Protein AF-A0A9E3J6U2-F1 (afdb_monomer_lite)

pLDDT: mean 73.61, std 27.15, range [31.62, 98.75]

Sequence (167 aa):
EPTDGDGKKTPSAKETSGDDGGSKPTSRASASATANSSGGGTSGGDGSSGGSGSGGSGTGEGGTTGDGGAGTPTPACTAIGGGKYNCTLWKTATSYTASGAQAGVLNAGTNYFYCQSNLGRRETSGQWTNVWWAKTDDDSGNTGVYVSDVYVKGGNNDEPVPGLPVC

Structure (mmCIF, N/CA/C/O backbone):
data_AF-A0A9E3J6U2-F1
#
_entry.id   AF-A0A9E3J6U2-F1
#
loop_
_atom_site.group_PDB
_atom_site.id
_atom_site.type_symbol
_atom_site.label_atom_id
_atom_site.label_alt_id
_atom_site.label_comp_id
_atom_site.label_asym_id
_atom_site.label_entity_id
_atom_site.label_seq_id
_atom_site.pdbx_PDB_ins_code
_atom_site.Cartn_x
_atom_site.Cartn_y
_atom_site.Cartn_z
_atom_site.occupancy
_atom_site.B_iso_or_equiv
_atom_site.auth_seq_id
_atom_site.auth_comp_id
_atom_site.auth_asym_id
_atom_site.auth_atom_id
_atom_site.pdbx_PDB_model_num
ATOM 1 N N . GLU A 1 1 ? -55.835 17.401 19.818 1.00 44.84 1 GLU A N 1
ATOM 2 C CA . GLU A 1 1 ? -56.807 17.383 18.710 1.00 44.84 1 GLU A CA 1
ATOM 3 C C . GLU A 1 1 ? -56.059 17.066 17.420 1.00 44.84 1 GLU A C 1
ATOM 5 O O . GLU A 1 1 ? -55.124 17.798 17.116 1.00 44.84 1 GLU A O 1
ATOM 10 N N . PRO A 1 2 ? -56.358 15.960 16.721 1.00 42.19 2 PRO A N 1
ATOM 11 C CA . PRO A 1 2 ? -55.933 15.753 15.343 1.00 42.19 2 PRO A CA 1
ATOM 12 C C . PRO A 1 2 ? -57.067 16.168 14.392 1.00 42.19 2 PRO A C 1
ATOM 14 O O . PRO A 1 2 ? -58.224 15.821 14.616 1.00 42.19 2 PRO A O 1
ATOM 17 N N . THR A 1 3 ? -56.748 16.921 13.343 1.00 50.56 3 THR A N 1
ATOM 18 C CA . THR A 1 3 ? -57.680 17.204 12.244 1.00 50.56 3 THR A CA 1
ATOM 19 C C . THR A 1 3 ? -57.329 16.336 11.045 1.00 50.56 3 THR A C 1
ATOM 21 O O . THR A 1 3 ? -56.304 16.553 10.398 1.00 50.56 3 THR A O 1
ATOM 24 N N . ASP A 1 4 ? -58.201 15.369 10.773 1.00 49.31 4 ASP A N 1
ATOM 25 C CA . ASP A 1 4 ? -58.327 14.653 9.507 1.00 49.31 4 ASP A CA 1
ATOM 26 C C . ASP A 1 4 ? -58.781 15.589 8.372 1.00 49.31 4 ASP A C 1
ATOM 28 O O . ASP A 1 4 ? -59.545 16.533 8.587 1.00 49.31 4 ASP A O 1
ATOM 32 N N . GLY A 1 5 ? -58.346 15.296 7.145 1.00 44.28 5 GLY A N 1
ATOM 33 C CA . GLY A 1 5 ? -58.723 16.030 5.936 1.00 44.28 5 GLY A CA 1
ATOM 34 C C . GLY A 1 5 ? -58.364 15.267 4.662 1.00 44.28 5 GLY A C 1
ATOM 35 O O . GLY A 1 5 ? -57.391 15.589 3.990 1.00 44.28 5 GLY A O 1
ATOM 36 N N . ASP A 1 6 ? -59.157 14.235 4.380 1.00 52.06 6 ASP A N 1
ATOM 37 C CA . ASP A 1 6 ? -59.126 13.326 3.227 1.00 52.06 6 ASP A CA 1
ATOM 38 C C . ASP A 1 6 ? -59.418 14.038 1.884 1.00 52.06 6 ASP A C 1
ATOM 40 O O . ASP A 1 6 ? -60.294 14.901 1.799 1.00 52.06 6 ASP A O 1
ATOM 44 N N . GLY A 1 7 ? -58.722 13.638 0.813 1.00 47.31 7 GLY A N 1
ATOM 45 C CA . GLY A 1 7 ? -58.913 14.155 -0.548 1.00 47.31 7 GLY A CA 1
ATOM 46 C C . GLY A 1 7 ? -58.490 13.158 -1.633 1.00 47.31 7 GLY A C 1
ATOM 47 O O . GLY A 1 7 ? -57.405 13.253 -2.196 1.00 47.31 7 GLY A O 1
ATOM 48 N N . LYS A 1 8 ? -59.369 12.191 -1.925 1.00 49.72 8 LYS A N 1
ATOM 49 C CA . LYS A 1 8 ? -59.277 11.153 -2.976 1.00 49.72 8 LYS A CA 1
ATOM 50 C C . LYS A 1 8 ? -59.033 11.678 -4.409 1.00 49.72 8 LYS A C 1
ATOM 52 O O . LYS A 1 8 ? -59.802 12.518 -4.870 1.00 49.72 8 LYS A O 1
ATOM 57 N N . LYS A 1 9 ? -58.176 10.995 -5.194 1.00 44.12 9 LYS A N 1
ATOM 58 C CA . LYS A 1 9 ? -58.561 10.278 -6.445 1.00 44.12 9 LYS A CA 1
ATOM 59 C C . LYS A 1 9 ? -57.404 9.490 -7.091 1.00 44.12 9 LYS A C 1
ATOM 61 O O . LYS A 1 9 ? -56.260 9.918 -7.114 1.00 44.12 9 LYS A O 1
ATOM 66 N N . THR A 1 10 ? -57.784 8.326 -7.602 1.00 53.38 10 THR A N 1
ATOM 67 C CA . THR A 1 10 ? -57.014 7.168 -8.089 1.00 53.38 10 THR A CA 1
ATOM 68 C C . THR A 1 10 ? -56.678 7.261 -9.607 1.00 53.38 10 THR A C 1
ATOM 70 O O . THR A 1 10 ? -56.877 8.321 -10.194 1.00 53.38 10 THR A O 1
ATOM 73 N N . PRO A 1 11 ? -56.189 6.188 -10.270 1.00 55.59 11 PRO A N 1
ATOM 74 C CA . PRO A 1 11 ? -54.848 6.031 -10.840 1.00 55.59 11 PRO A CA 1
ATOM 75 C C . PRO A 1 11 ? -54.769 6.280 -12.368 1.00 55.59 11 PRO A C 1
ATOM 77 O O . PRO A 1 11 ? -55.777 6.413 -13.058 1.00 55.59 11 PRO A O 1
ATOM 80 N N . SER A 1 12 ? -53.565 6.229 -12.939 1.00 46.38 12 SER A N 1
ATOM 81 C CA . SER A 1 12 ? -53.390 5.849 -14.348 1.00 46.38 12 SER A CA 1
ATOM 82 C C . SER A 1 12 ? -52.167 4.960 -14.515 1.00 46.38 12 SER A C 1
ATOM 84 O O . SER A 1 12 ? -51.082 5.257 -14.024 1.00 46.38 12 SER A O 1
ATOM 86 N N . ALA A 1 13 ? -52.411 3.831 -15.169 1.00 44.69 13 ALA A N 1
ATOM 87 C CA . ALA A 1 13 ? -51.467 2.793 -15.539 1.00 44.69 13 ALA A CA 1
ATOM 88 C C . ALA A 1 13 ? -51.126 2.896 -17.034 1.00 44.69 13 ALA A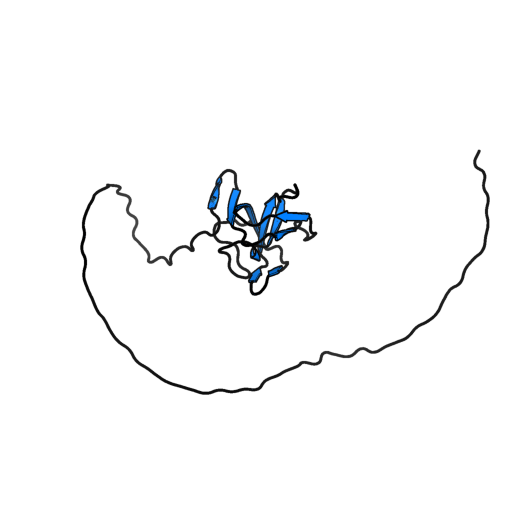 C 1
ATOM 90 O O . ALA A 1 13 ? -51.981 3.371 -17.776 1.00 44.69 13 ALA A O 1
ATOM 91 N N . LYS A 1 14 ? -49.968 2.309 -17.408 1.00 43.28 14 LYS A N 1
ATOM 92 C CA . LYS A 1 14 ? -49.631 1.641 -18.697 1.00 43.28 14 LYS A CA 1
ATOM 93 C C . LYS A 1 14 ? -49.731 2.503 -19.982 1.00 43.28 14 LYS A C 1
ATOM 95 O O . LYS A 1 14 ? -50.625 3.315 -20.115 1.00 43.28 14 LYS A O 1
ATOM 100 N N . GLU A 1 15 ? -48.892 2.450 -21.018 1.00 40.00 15 GLU A N 1
ATOM 101 C CA . GLU A 1 15 ? -47.941 1.510 -21.649 1.00 40.00 15 GLU A CA 1
ATOM 102 C C . GLU A 1 15 ? -46.856 2.371 -22.358 1.00 40.00 15 GLU A C 1
ATOM 104 O O . GLU A 1 15 ? -47.075 3.562 -22.568 1.00 40.00 15 GLU A O 1
ATOM 109 N N . THR A 1 16 ? -45.669 1.906 -22.757 1.00 42.31 16 THR A N 1
ATOM 110 C CA . THR A 1 16 ? -45.332 1.030 -23.912 1.00 42.31 16 THR A CA 1
ATOM 111 C C . THR A 1 16 ? -43.819 0.734 -23.781 1.00 42.31 16 THR A C 1
ATOM 113 O O . THR A 1 16 ? -43.074 1.631 -23.399 1.00 42.31 16 THR A O 1
ATOM 116 N N . SER A 1 17 ? -43.282 -0.492 -23.807 1.00 41.16 17 SER A N 1
ATOM 117 C CA . SER A 1 17 ? -43.290 -1.597 -24.789 1.00 41.16 17 SER A CA 1
ATOM 118 C C . SER A 1 17 ? -42.517 -1.301 -26.082 1.00 41.16 17 SER A C 1
ATOM 120 O O . SER A 1 17 ? -42.892 -0.408 -26.834 1.00 41.16 17 SER A O 1
ATOM 122 N N . GLY A 1 18 ? -41.478 -2.113 -26.324 1.00 38.66 18 GLY A N 1
ATOM 123 C CA . GLY A 1 18 ? -40.637 -2.185 -27.528 1.00 38.66 18 GLY A CA 1
ATOM 124 C C . GLY A 1 18 ? -39.248 -2.757 -27.175 1.00 38.66 18 GLY A C 1
ATOM 125 O O . GLY A 1 18 ? -38.387 -1.970 -26.800 1.00 38.66 18 GLY A O 1
ATOM 126 N N . ASP A 1 19 ? -39.052 -4.074 -26.977 1.00 42.25 19 ASP A N 1
ATOM 127 C CA . ASP A 1 19 ? -38.896 -5.122 -28.029 1.00 42.25 19 ASP A CA 1
ATOM 128 C C . ASP A 1 19 ? -37.552 -4.908 -28.773 1.00 42.25 19 ASP A C 1
ATOM 130 O O . ASP A 1 19 ? -37.260 -3.792 -29.185 1.00 42.25 19 ASP A O 1
ATOM 134 N N . ASP A 1 20 ? -36.621 -5.831 -28.996 1.00 39.47 20 ASP A N 1
ATOM 135 C CA . ASP A 1 20 ? -36.435 -7.262 -28.759 1.00 39.47 20 ASP A CA 1
ATOM 136 C C . ASP A 1 20 ? -34.972 -7.564 -29.167 1.00 39.47 20 ASP A C 1
ATOM 138 O O . ASP A 1 20 ? -34.251 -6.673 -29.626 1.00 39.47 20 ASP A O 1
ATOM 142 N N . GLY A 1 21 ? -34.551 -8.827 -29.110 1.00 38.81 21 GLY A N 1
ATOM 143 C CA . GLY A 1 21 ? -33.449 -9.289 -29.960 1.00 38.81 21 GLY A CA 1
ATOM 144 C C . GLY A 1 21 ? -32.162 -9.665 -29.238 1.00 38.81 21 GLY A C 1
ATOM 145 O O . GLY A 1 21 ? -31.162 -8.948 -29.251 1.00 38.81 21 GLY A O 1
ATOM 146 N N . GLY A 1 22 ? -32.149 -10.878 -28.689 1.00 37.34 22 GLY A N 1
ATOM 147 C CA . GLY A 1 22 ? -30.906 -11.590 -28.422 1.00 37.34 22 GLY A CA 1
ATOM 148 C C . GLY A 1 22 ? -30.173 -11.989 -29.708 1.00 37.34 22 GLY A C 1
ATOM 149 O O . GLY A 1 22 ? -30.797 -12.212 -30.741 1.00 37.34 22 GLY A O 1
ATOM 150 N N . SER A 1 23 ? -28.847 -12.139 -29.620 1.00 42.22 23 SER A N 1
ATOM 151 C CA . SER A 1 23 ? -28.068 -13.256 -30.193 1.00 42.22 23 SER A CA 1
ATOM 152 C C . SER A 1 23 ? -26.558 -13.031 -30.040 1.00 42.22 23 SER A C 1
ATOM 154 O O . SER A 1 23 ? -26.000 -12.126 -30.641 1.00 42.22 23 SER A O 1
ATOM 156 N N . LYS A 1 24 ? -25.936 -13.924 -29.256 1.00 44.12 24 LYS A N 1
ATOM 157 C CA . LYS A 1 24 ? -24.680 -14.675 -29.486 1.00 44.12 24 LYS A CA 1
ATOM 158 C C . LYS A 1 24 ? -23.380 -13.932 -29.911 1.00 44.12 24 LYS A C 1
ATOM 160 O O . LYS A 1 24 ? -23.387 -13.118 -30.825 1.00 44.12 24 LYS A O 1
ATOM 165 N N . PRO A 1 25 ? -22.216 -14.289 -29.317 1.00 49.66 25 PRO A N 1
ATOM 166 C CA . PRO A 1 25 ? -20.963 -13.563 -29.500 1.00 49.66 25 PRO A CA 1
ATOM 167 C C . PRO A 1 25 ? -20.358 -13.781 -30.887 1.00 49.66 25 PRO A C 1
ATOM 169 O O . PRO A 1 25 ? -20.308 -14.904 -31.390 1.00 49.66 25 PRO A O 1
ATOM 172 N N . THR A 1 26 ? -19.810 -12.715 -31.463 1.00 41.94 26 THR A N 1
ATOM 173 C CA . THR A 1 26 ? -18.922 -12.800 -32.621 1.00 41.94 26 THR A CA 1
ATOM 174 C C . THR A 1 26 ? -17.479 -12.710 -32.156 1.00 41.94 26 THR A C 1
ATOM 176 O O . THR A 1 26 ? -16.948 -11.639 -31.863 1.00 41.94 26 THR A O 1
ATOM 179 N N . SER A 1 27 ? -16.849 -13.875 -32.103 1.00 42.41 27 SER A N 1
ATOM 180 C CA . SER A 1 27 ? -15.408 -14.070 -32.120 1.00 42.41 27 SER A CA 1
ATOM 181 C C . SER A 1 27 ? -14.797 -13.241 -33.253 1.00 42.41 27 SER A C 1
ATOM 183 O O . SER A 1 27 ? -15.025 -13.536 -34.425 1.00 42.41 27 SER A O 1
ATOM 185 N N . ARG A 1 28 ? -13.990 -12.227 -32.930 1.00 41.88 28 ARG A N 1
ATOM 186 C CA . ARG A 1 28 ? -13.071 -11.634 -33.907 1.00 41.88 28 ARG A CA 1
ATOM 187 C C . ARG A 1 28 ? -11.708 -12.281 -33.732 1.00 41.88 28 ARG A C 1
ATOM 189 O O . ARG A 1 28 ? -10.831 -11.764 -33.049 1.00 41.88 28 ARG A O 1
ATOM 196 N N . ALA A 1 29 ? -11.558 -13.440 -34.363 1.00 38.34 29 ALA A N 1
ATOM 197 C CA . ALA A 1 29 ? -10.250 -13.906 -34.773 1.00 38.34 29 ALA A CA 1
ATOM 198 C C . ALA A 1 29 ? -9.687 -12.894 -35.781 1.00 38.34 29 ALA A C 1
ATOM 200 O O . ALA A 1 29 ? -10.340 -12.567 -36.770 1.00 38.34 29 ALA A O 1
ATOM 201 N N . SER A 1 30 ? -8.478 -12.406 -35.531 1.00 41.62 30 SER A N 1
ATOM 202 C CA . SER A 1 30 ? -7.623 -11.857 -36.577 1.00 41.62 30 SER A CA 1
ATOM 203 C C . SER A 1 30 ? -6.272 -12.541 -36.441 1.00 41.62 30 SER A C 1
ATOM 205 O O . SER A 1 30 ? -5.355 -12.043 -35.798 1.00 41.62 30 SER A O 1
ATOM 207 N N . ALA A 1 31 ? -6.199 -13.746 -36.998 1.00 39.03 31 ALA A N 1
ATOM 208 C CA . ALA A 1 31 ? -4.943 -14.350 -37.400 1.00 39.03 31 ALA A CA 1
ATOM 209 C C . ALA A 1 31 ? -4.539 -13.740 -38.746 1.00 39.03 31 ALA A C 1
ATOM 211 O O . ALA A 1 31 ? -5.382 -13.665 -39.638 1.00 39.03 31 ALA A O 1
ATOM 212 N N . SER A 1 32 ? -3.281 -13.307 -38.861 1.00 42.19 32 SER A N 1
ATOM 213 C CA . SER A 1 32 ? -2.416 -13.260 -40.062 1.00 42.19 32 SER A CA 1
ATOM 214 C C . SER A 1 32 ? -1.194 -12.408 -39.683 1.00 42.19 32 SER A C 1
ATOM 216 O O . SER A 1 32 ? -1.327 -11.208 -39.483 1.00 42.19 32 SER A O 1
ATOM 218 N N . ALA A 1 33 ? -0.081 -13.006 -39.258 1.00 40.88 33 ALA A N 1
ATOM 219 C CA . ALA A 1 33 ? 0.947 -13.668 -40.071 1.00 40.88 33 ALA A CA 1
ATOM 220 C C . ALA A 1 33 ? 1.964 -12.674 -40.651 1.00 40.88 33 ALA A C 1
ATOM 222 O O . ALA A 1 33 ? 1.632 -11.921 -41.552 1.00 40.88 33 ALA A O 1
ATOM 223 N N . THR A 1 34 ? 3.212 -12.770 -40.181 1.00 41.75 34 THR A N 1
ATOM 224 C CA . THR A 1 34 ? 4.380 -13.003 -41.047 1.00 41.75 34 THR A CA 1
ATOM 225 C C . THR A 1 34 ? 5.552 -13.485 -40.200 1.00 41.75 34 THR A C 1
ATOM 227 O O . THR A 1 34 ? 5.973 -12.832 -39.250 1.00 41.75 34 THR A O 1
ATOM 230 N N . ALA A 1 35 ? 6.026 -14.673 -40.559 1.00 39.47 35 ALA A N 1
ATOM 231 C CA . ALA A 1 35 ? 7.282 -15.267 -40.145 1.00 39.47 35 ALA A CA 1
ATOM 232 C C . ALA A 1 35 ? 8.472 -14.624 -40.886 1.00 39.47 35 ALA A C 1
ATOM 234 O O . ALA A 1 35 ? 8.262 -13.861 -41.831 1.00 39.47 35 ALA A O 1
ATOM 235 N N . ASN A 1 36 ? 9.677 -15.088 -40.513 1.00 37.38 36 ASN A N 1
ATOM 236 C CA . ASN A 1 36 ? 10.992 -14.974 -41.176 1.00 37.38 36 ASN A CA 1
ATOM 237 C C . ASN A 1 36 ? 11.921 -13.926 -40.519 1.00 37.38 36 ASN A C 1
ATOM 239 O O . ASN A 1 36 ? 11.500 -12.802 -40.298 1.00 37.38 36 ASN A O 1
ATOM 243 N N . SER A 1 37 ? 13.192 -14.170 -40.179 1.00 40.16 37 SER A N 1
ATOM 244 C CA . SER A 1 37 ? 14.156 -15.263 -40.413 1.00 40.16 37 SER A CA 1
ATOM 245 C C . SER A 1 37 ? 15.269 -15.132 -39.337 1.00 40.16 37 SER A C 1
ATOM 247 O O . SER A 1 37 ? 15.522 -14.025 -38.879 1.00 40.16 37 SER A O 1
ATOM 249 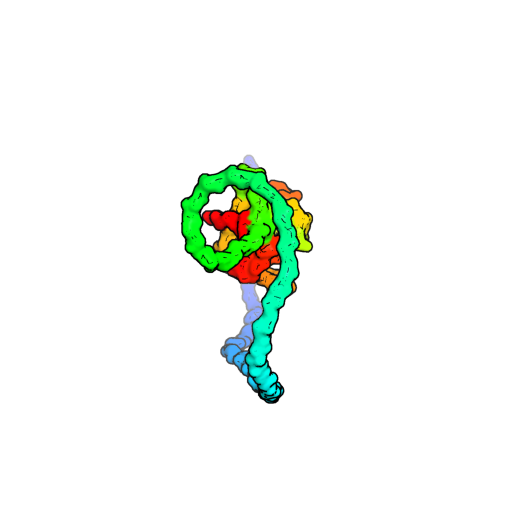N N . SER A 1 38 ? 15.788 -16.211 -38.741 1.00 39.84 38 SER A N 1
ATOM 250 C CA . SER A 1 38 ? 17.006 -16.969 -39.125 1.00 39.84 38 SER A CA 1
ATOM 251 C C . SER A 1 38 ? 18.361 -16.265 -38.905 1.00 39.84 38 SER A C 1
ATOM 253 O O . SER A 1 38 ? 18.597 -15.186 -39.434 1.00 39.84 38 SER A O 1
ATOM 255 N N . GLY A 1 39 ? 19.279 -16.976 -38.227 1.00 37.06 39 GLY A N 1
ATOM 256 C CA . GLY A 1 39 ? 20.729 -16.708 -38.102 1.00 37.06 39 GLY A CA 1
ATOM 257 C C . GLY A 1 39 ? 21.146 -16.605 -36.628 1.00 37.06 39 GLY A C 1
ATOM 258 O O . GLY A 1 39 ? 20.775 -15.645 -35.974 1.00 37.06 39 GLY A O 1
ATOM 259 N N . GLY A 1 40 ? 21.737 -17.624 -35.986 1.00 31.62 40 GLY A N 1
ATOM 260 C CA . GLY A 1 40 ? 23.116 -18.118 -36.186 1.00 31.62 40 GLY A CA 1
ATOM 261 C C . GLY A 1 40 ? 24.075 -17.262 -35.332 1.00 31.62 40 GLY A C 1
ATOM 262 O O . GLY A 1 40 ? 23.998 -16.050 -35.420 1.00 31.62 40 GLY A O 1
ATOM 263 N N . GLY A 1 41 ? 24.969 -17.725 -34.459 1.00 32.50 41 GLY A N 1
ATOM 264 C CA . GLY A 1 41 ? 25.502 -19.030 -34.083 1.00 32.50 41 GLY A CA 1
ATOM 265 C C . GLY A 1 41 ? 26.606 -18.826 -33.014 1.00 32.50 41 GLY A C 1
ATOM 266 O O . GLY A 1 41 ? 27.078 -17.712 -32.824 1.00 32.50 41 GLY A O 1
ATOM 267 N N . THR A 1 42 ? 26.992 -19.927 -32.359 1.00 38.41 42 THR A N 1
ATOM 268 C CA . THR A 1 42 ? 28.306 -20.249 -31.740 1.00 38.41 42 THR A CA 1
ATOM 269 C C . THR A 1 42 ? 28.909 -19.410 -30.594 1.00 38.41 42 THR A C 1
ATOM 271 O O . THR A 1 42 ? 29.365 -18.291 -30.779 1.00 38.41 42 THR A O 1
ATOM 274 N N . SER A 1 43 ? 29.022 -20.082 -29.441 1.00 41.62 43 SER A N 1
ATOM 275 C CA . SER A 1 43 ? 30.251 -20.457 -28.706 1.00 41.62 43 SER A CA 1
ATOM 276 C C . SER A 1 43 ? 31.428 -19.482 -28.520 1.00 41.62 43 SER A C 1
ATOM 278 O O . SER A 1 43 ? 32.082 -19.099 -29.483 1.00 41.62 43 SER A O 1
ATOM 280 N N . GLY A 1 44 ? 31.857 -19.373 -27.254 1.00 31.86 44 GLY A N 1
ATOM 281 C CA . GLY A 1 44 ? 33.272 -19.446 -26.857 1.00 31.86 44 GLY A CA 1
ATOM 282 C C . GLY A 1 44 ? 33.893 -18.162 -26.300 1.00 31.86 44 GLY A C 1
ATOM 283 O O . GLY A 1 44 ? 33.791 -17.109 -26.918 1.00 31.86 44 GLY A O 1
ATOM 284 N N . GLY A 1 45 ? 34.607 -18.279 -25.172 1.00 37.16 45 GLY A N 1
ATOM 285 C CA . GLY A 1 45 ? 35.627 -17.298 -24.791 1.00 37.16 45 GLY A CA 1
ATOM 286 C C . GLY A 1 45 ? 35.844 -17.090 -23.295 1.00 37.16 45 GLY A C 1
ATOM 287 O O . GLY A 1 45 ? 35.418 -16.076 -22.754 1.00 37.16 45 GLY A O 1
ATOM 288 N N . ASP A 1 46 ? 36.561 -18.015 -22.658 1.00 39.69 46 ASP A N 1
ATOM 289 C CA . ASP A 1 46 ? 37.320 -17.808 -21.422 1.00 39.69 46 ASP A CA 1
ATOM 290 C C . ASP A 1 46 ? 38.257 -16.584 -21.500 1.00 39.69 46 ASP A C 1
ATOM 292 O O . ASP A 1 46 ? 38.862 -16.312 -22.539 1.00 39.69 46 ASP A O 1
ATOM 296 N N . GLY A 1 47 ? 38.453 -15.888 -20.376 1.00 38.03 47 GLY A N 1
ATOM 297 C CA . GLY A 1 47 ? 39.409 -14.781 -20.277 1.00 38.03 47 GLY A CA 1
ATOM 298 C C . GLY A 1 47 ? 39.587 -14.264 -18.852 1.00 38.03 47 GLY A C 1
ATOM 299 O O . GLY A 1 47 ? 38.807 -13.454 -18.369 1.00 38.03 47 GLY A O 1
ATOM 300 N N . SER A 1 48 ? 40.621 -14.772 -18.188 1.00 40.53 48 SER A N 1
ATOM 301 C CA . SER A 1 48 ? 40.984 -14.587 -16.780 1.00 40.53 48 SER A CA 1
ATOM 302 C C . SER A 1 48 ? 41.688 -13.252 -16.454 1.00 40.53 48 SER A C 1
ATOM 304 O O . SER A 1 48 ? 42.362 -12.673 -17.301 1.00 40.53 48 SER A O 1
ATOM 306 N N . SER A 1 49 ? 41.655 -12.918 -15.153 1.00 44.72 49 SER A N 1
ATOM 307 C CA . SER A 1 49 ? 42.703 -12.263 -14.343 1.00 44.72 49 SER A CA 1
ATOM 308 C C . SER A 1 49 ? 42.778 -10.730 -14.233 1.00 44.72 49 SER A C 1
ATOM 310 O O . SER A 1 49 ? 43.180 -10.035 -15.160 1.00 44.72 49 SER A O 1
ATOM 312 N N . GLY A 1 50 ? 42.674 -10.262 -12.977 1.00 32.91 50 GLY A N 1
ATOM 313 C CA . GLY A 1 50 ? 43.773 -9.506 -12.357 1.00 32.91 50 GLY A CA 1
ATOM 314 C C . GLY A 1 50 ? 43.377 -8.268 -11.548 1.00 32.91 50 GLY A C 1
ATOM 315 O O . GLY A 1 50 ? 42.952 -7.274 -12.123 1.00 32.91 50 GLY A O 1
ATOM 316 N N . GLY A 1 51 ? 43.623 -8.282 -10.229 1.00 40.47 51 GLY A N 1
ATOM 317 C CA . GLY A 1 51 ? 43.677 -7.051 -9.426 1.00 40.47 51 GLY A CA 1
ATOM 318 C C . GLY A 1 51 ? 43.481 -7.219 -7.917 1.00 40.47 51 GLY A C 1
ATOM 319 O O . GLY A 1 51 ? 42.418 -6.901 -7.400 1.00 40.47 51 GLY A O 1
ATOM 320 N N . SER A 1 52 ? 44.514 -7.692 -7.213 1.00 43.62 52 SER A N 1
ATOM 321 C CA . SER A 1 52 ? 44.597 -7.751 -5.744 1.00 43.62 52 SER A CA 1
ATOM 322 C C . SER A 1 52 ? 44.672 -6.368 -5.081 1.00 43.62 52 SER A C 1
ATOM 324 O O . SER A 1 52 ? 45.391 -5.491 -5.554 1.00 43.62 52 SER A O 1
ATOM 326 N N . GLY A 1 53 ? 44.054 -6.231 -3.904 1.00 40.62 53 GLY A N 1
ATOM 327 C CA . GLY A 1 53 ? 44.289 -5.143 -2.948 1.00 40.62 53 GLY A CA 1
ATOM 328 C C . GLY A 1 53 ? 43.746 -5.515 -1.565 1.00 40.62 53 GLY A C 1
ATOM 329 O O . GLY A 1 53 ? 42.549 -5.711 -1.408 1.00 40.62 53 GLY A O 1
ATOM 330 N N . SER A 1 54 ? 44.648 -5.683 -0.598 1.00 45.94 54 SER A N 1
ATOM 331 C CA . SER A 1 54 ? 44.441 -6.286 0.728 1.00 45.94 54 SER A CA 1
ATOM 332 C C . SER A 1 54 ? 44.249 -5.242 1.841 1.00 45.94 54 SER A C 1
ATOM 334 O O . SER A 1 54 ? 44.817 -4.154 1.757 1.00 45.94 54 SER A O 1
ATOM 336 N N . GLY A 1 55 ? 43.543 -5.624 2.916 1.00 36.19 55 GLY A N 1
ATOM 337 C CA . GLY A 1 55 ? 43.507 -4.954 4.231 1.00 36.19 55 GLY A CA 1
ATOM 338 C C . GLY A 1 55 ? 42.073 -4.694 4.721 1.00 36.19 55 GLY A C 1
ATOM 339 O O . GLY A 1 55 ? 41.303 -4.061 4.019 1.00 36.19 55 GLY A O 1
ATOM 340 N N . GLY A 1 56 ? 41.606 -5.131 5.890 1.00 39.62 56 GLY A N 1
ATOM 341 C CA . GLY A 1 56 ? 42.236 -5.804 7.018 1.00 39.62 56 GLY A CA 1
ATOM 342 C C . GLY A 1 56 ? 41.170 -6.287 8.020 1.00 39.62 56 GLY A C 1
ATOM 343 O O . GLY A 1 56 ? 39.987 -5.982 7.896 1.00 39.62 56 GLY A O 1
ATOM 344 N N . SER A 1 57 ? 41.642 -7.084 8.975 1.00 42.00 57 SER A N 1
ATOM 345 C CA . SER A 1 57 ? 40.947 -7.933 9.945 1.00 42.00 57 SER A CA 1
ATOM 346 C C . SER A 1 57 ? 39.779 -7.343 10.746 1.00 42.00 57 SER A C 1
ATOM 348 O O . SER A 1 57 ? 39.870 -6.257 11.309 1.00 42.00 57 SER A O 1
ATOM 350 N N . GLY A 1 58 ? 38.768 -8.191 10.959 1.00 42.28 58 GLY A N 1
ATOM 351 C CA . GLY A 1 58 ? 37.808 -8.122 12.061 1.00 42.28 58 GLY A CA 1
ATOM 352 C C . GLY A 1 58 ? 37.227 -9.514 12.319 1.00 42.28 58 GLY A C 1
ATOM 353 O O . GLY A 1 58 ? 36.406 -10.000 11.553 1.00 42.28 58 GLY A O 1
ATOM 354 N N . THR A 1 59 ? 37.730 -10.177 13.355 1.00 44.00 59 THR A N 1
ATOM 355 C CA . THR A 1 59 ? 37.396 -11.534 13.812 1.00 44.00 59 THR A CA 1
ATOM 356 C C . THR A 1 59 ? 35.931 -11.692 14.221 1.00 44.00 59 THR A C 1
ATOM 358 O O . THR A 1 59 ? 35.425 -10.906 15.019 1.00 44.00 59 THR A O 1
ATOM 361 N N . GLY A 1 60 ? 35.299 -12.766 13.747 1.00 41.31 60 GLY A N 1
ATOM 362 C CA . GLY A 1 60 ? 34.001 -13.258 14.204 1.00 41.31 60 GLY A CA 1
ATOM 363 C C . GLY A 1 60 ? 33.753 -14.654 13.640 1.00 41.31 60 GLY A C 1
ATOM 364 O O . GLY A 1 60 ? 33.193 -14.801 12.560 1.00 41.31 60 GLY A O 1
ATOM 365 N N . GLU A 1 61 ? 34.247 -15.675 14.339 1.00 43.78 61 GLU A N 1
ATOM 366 C CA . GLU A 1 61 ? 33.984 -17.084 14.043 1.00 43.78 61 GLU A CA 1
ATOM 367 C C . GLU A 1 61 ? 32.506 -17.423 14.279 1.00 43.78 61 GLU A C 1
ATOM 369 O O . GLU A 1 61 ? 31.941 -17.138 15.333 1.00 43.78 61 GLU A O 1
ATOM 374 N N . GLY A 1 62 ? 31.894 -18.062 13.285 1.00 40.72 62 GLY A N 1
ATOM 375 C CA . GLY A 1 62 ? 30.521 -18.554 13.324 1.00 40.72 62 GLY A CA 1
ATOM 376 C C . GLY A 1 62 ? 30.170 -19.225 12.002 1.00 40.72 62 GLY A C 1
ATOM 377 O O . GLY A 1 62 ? 29.352 -18.722 11.241 1.00 40.72 62 GLY A O 1
ATOM 378 N N . GLY A 1 63 ? 30.869 -20.315 11.679 1.00 41.75 63 GLY A N 1
ATOM 379 C CA . GLY A 1 63 ? 30.678 -21.045 10.431 1.00 41.75 63 GLY A CA 1
ATOM 380 C C . GLY A 1 63 ? 29.347 -21.794 10.377 1.00 41.75 63 GLY A C 1
ATOM 381 O O . GLY A 1 63 ? 29.019 -22.543 11.291 1.00 41.75 63 GLY A O 1
ATOM 382 N N . THR A 1 64 ? 28.643 -21.664 9.253 1.00 43.31 64 THR A N 1
ATOM 383 C CA . THR A 1 64 ? 27.907 -22.774 8.637 1.00 43.31 64 THR A CA 1
ATOM 384 C C . THR A 1 64 ? 28.103 -22.725 7.124 1.00 43.31 64 THR A C 1
ATOM 386 O O . THR A 1 64 ? 28.136 -21.665 6.503 1.00 43.31 64 THR A O 1
ATOM 389 N N . THR A 1 65 ? 28.345 -23.912 6.584 1.00 44.47 65 THR A N 1
ATOM 390 C CA . THR A 1 65 ? 28.616 -24.273 5.194 1.00 44.47 65 THR A CA 1
ATOM 391 C C . THR A 1 65 ? 27.566 -23.731 4.224 1.00 44.47 65 THR A C 1
ATOM 393 O O . THR A 1 65 ? 26.379 -23.714 4.535 1.00 44.47 65 THR A O 1
ATOM 396 N N . GLY A 1 66 ? 28.038 -23.277 3.062 1.00 47.38 66 GLY A N 1
ATOM 397 C CA . GLY A 1 66 ? 27.252 -22.528 2.092 1.00 47.38 66 GLY A CA 1
ATOM 398 C C . GLY A 1 66 ? 26.237 -23.322 1.283 1.00 47.38 66 GLY A C 1
ATOM 399 O O . GLY A 1 66 ? 26.233 -24.546 1.262 1.00 47.38 66 GLY A O 1
ATOM 400 N N . ASP A 1 67 ? 25.439 -22.555 0.551 1.00 45.50 67 ASP A N 1
ATOM 401 C CA . ASP A 1 67 ? 24.720 -22.989 -0.634 1.00 45.50 67 ASP A CA 1
ATOM 402 C C . ASP A 1 67 ? 24.575 -21.767 -1.553 1.00 45.50 67 ASP A C 1
ATOM 404 O O . ASP A 1 67 ? 24.401 -20.638 -1.082 1.00 45.50 67 ASP A O 1
ATOM 408 N N . GLY A 1 68 ? 24.736 -21.970 -2.859 1.00 50.97 68 GLY A N 1
ATOM 409 C CA . GLY A 1 68 ? 24.634 -20.922 -3.871 1.00 50.97 68 GLY A CA 1
ATOM 410 C C . GLY A 1 68 ? 23.206 -20.391 -3.934 1.00 50.97 68 GLY A C 1
ATOM 411 O O . GLY A 1 68 ? 22.373 -20.917 -4.662 1.00 50.97 68 GLY A O 1
ATOM 412 N N . GLY A 1 69 ? 22.905 -19.362 -3.148 1.00 44.59 69 GLY A N 1
ATOM 413 C CA . GLY A 1 69 ? 21.564 -18.805 -3.047 1.00 44.59 69 GLY A CA 1
ATOM 414 C C . GLY A 1 69 ? 21.356 -17.686 -4.053 1.00 44.59 69 GLY A C 1
ATOM 415 O O . GLY A 1 69 ? 22.039 -16.664 -3.987 1.00 44.59 69 GLY A O 1
ATOM 416 N N . ALA A 1 70 ? 20.396 -17.858 -4.963 1.00 57.03 70 ALA A N 1
ATOM 417 C CA . ALA A 1 70 ? 19.817 -16.758 -5.723 1.00 57.03 70 ALA A CA 1
ATOM 418 C C . ALA A 1 70 ? 19.581 -15.562 -4.785 1.00 57.03 70 ALA A C 1
ATOM 420 O O . ALA A 1 70 ? 18.954 -15.718 -3.735 1.00 57.03 70 ALA A O 1
ATOM 421 N N . GLY A 1 71 ? 20.151 -14.403 -5.130 1.00 52.19 71 GLY A N 1
ATOM 422 C CA . GLY A 1 71 ? 20.093 -13.214 -4.284 1.00 52.19 71 GLY A CA 1
ATOM 423 C C . GLY A 1 71 ? 18.655 -12.928 -3.861 1.00 52.19 71 GLY A C 1
ATOM 424 O O . GLY A 1 71 ? 17.746 -12.944 -4.692 1.00 52.19 71 GLY A O 1
ATOM 425 N N . THR A 1 72 ? 18.439 -12.701 -2.566 1.00 62.16 72 THR A N 1
ATOM 426 C CA . THR A 1 72 ? 17.137 -12.259 -2.074 1.00 62.16 72 THR A CA 1
ATOM 427 C C . THR A 1 72 ? 16.754 -10.967 -2.799 1.00 62.16 72 THR A C 1
ATOM 429 O O . THR A 1 72 ? 17.605 -10.083 -2.960 1.00 62.16 72 THR A O 1
ATOM 432 N N . PRO A 1 73 ? 15.504 -10.840 -3.283 1.00 71.06 73 PRO A N 1
ATOM 433 C CA . PRO A 1 73 ? 15.082 -9.631 -3.971 1.00 71.06 73 PRO A CA 1
ATOM 434 C C . PRO A 1 73 ? 15.276 -8.435 -3.040 1.00 71.06 73 PRO A C 1
ATOM 436 O O . PRO A 1 73 ? 14.970 -8.508 -1.846 1.00 71.06 73 PRO A O 1
ATOM 439 N N . THR A 1 74 ? 15.811 -7.339 -3.579 1.00 79.81 74 THR A N 1
ATOM 440 C CA . THR A 1 74 ? 15.976 -6.104 -2.812 1.00 79.81 74 THR A CA 1
ATOM 441 C C . THR A 1 74 ? 14.609 -5.670 -2.274 1.00 79.81 74 THR A C 1
ATOM 443 O O . THR A 1 74 ? 13.668 -5.554 -3.062 1.00 79.81 74 THR A O 1
ATOM 446 N N . PRO A 1 75 ? 14.466 -5.454 -0.954 1.00 87.88 75 PRO A N 1
ATOM 447 C CA . PRO A 1 75 ? 13.184 -5.079 -0.379 1.00 87.88 75 PRO A CA 1
ATOM 448 C C . PRO A 1 75 ? 12.753 -3.708 -0.907 1.00 87.88 75 PRO A C 1
ATOM 450 O O . PRO A 1 75 ? 13.532 -2.755 -0.917 1.00 87.88 75 PRO A O 1
ATOM 453 N N . ALA A 1 76 ? 11.499 -3.619 -1.339 1.00 93.81 76 ALA A N 1
ATOM 454 C CA . ALA A 1 76 ? 10.871 -2.390 -1.807 1.00 93.81 76 ALA A CA 1
ATOM 455 C C . ALA A 1 76 ? 10.344 -1.532 -0.644 1.00 93.81 76 ALA A C 1
ATOM 457 O O . ALA A 1 76 ? 10.287 -0.304 -0.742 1.00 93.81 76 ALA A O 1
ATOM 458 N N . CYS A 1 77 ? 9.992 -2.186 0.463 1.00 97.19 77 CYS A N 1
ATOM 459 C CA . CYS A 1 77 ? 9.576 -1.554 1.706 1.00 97.19 77 CYS A CA 1
ATOM 460 C C . CYS A 1 77 ? 10.528 -1.899 2.854 1.00 97.19 77 CYS A C 1
ATOM 462 O O . CYS A 1 77 ? 11.029 -3.021 2.947 1.00 97.19 77 CYS A O 1
ATOM 464 N N . THR A 1 78 ? 10.722 -0.952 3.771 1.00 97.50 78 THR A N 1
ATOM 465 C CA . THR A 1 78 ? 11.646 -1.095 4.907 1.00 97.50 78 THR A CA 1
ATOM 466 C C . THR A 1 78 ? 10.898 -0.976 6.226 1.00 97.50 78 THR A C 1
ATOM 468 O O . THR A 1 78 ? 10.167 -0.010 6.438 1.00 97.50 78 THR A O 1
ATOM 471 N N . ALA A 1 79 ? 11.100 -1.927 7.140 1.00 97.38 79 ALA A N 1
ATOM 472 C CA . ALA A 1 79 ? 10.511 -1.877 8.476 1.00 97.38 79 ALA A CA 1
ATOM 473 C C . ALA A 1 79 ? 10.997 -0.646 9.262 1.00 97.38 79 ALA A C 1
ATOM 475 O O . ALA A 1 79 ? 12.190 -0.348 9.283 1.00 97.38 79 ALA A O 1
ATOM 476 N N . ILE A 1 80 ? 10.077 0.035 9.950 1.00 97.75 80 ILE A N 1
ATOM 477 C CA . ILE A 1 80 ? 10.368 1.204 10.805 1.00 97.75 80 ILE A CA 1
ATOM 478 C C . ILE A 1 80 ? 9.997 0.983 12.280 1.00 97.75 80 ILE A C 1
ATOM 480 O O . ILE A 1 80 ? 10.064 1.906 13.088 1.00 97.75 80 ILE A O 1
ATOM 484 N N . GLY A 1 81 ? 9.620 -0.246 12.640 1.00 96.44 81 GLY A N 1
ATOM 485 C CA . GLY A 1 81 ? 9.155 -0.605 13.981 1.00 96.44 81 GLY A CA 1
ATOM 486 C C . GLY A 1 81 ? 7.646 -0.420 14.164 1.00 96.44 81 GLY A C 1
ATOM 487 O O . GLY A 1 81 ? 6.955 0.146 13.320 1.00 96.44 81 GLY A O 1
ATOM 488 N N . GLY A 1 82 ? 7.106 -0.971 15.256 1.00 96.12 82 GLY A N 1
ATOM 489 C CA . GLY A 1 82 ? 5.675 -0.867 15.579 1.00 96.12 82 GLY A CA 1
ATOM 490 C C . GLY A 1 82 ? 4.734 -1.523 14.558 1.00 96.12 82 GLY A C 1
ATOM 491 O O . GLY A 1 82 ? 3.591 -1.096 14.435 1.00 96.12 82 GLY A O 1
ATOM 492 N N . GLY A 1 83 ? 5.218 -2.514 13.798 1.00 97.25 83 GLY A N 1
ATOM 493 C CA . GLY A 1 83 ? 4.449 -3.164 12.729 1.00 97.25 83 GLY A CA 1
ATOM 494 C C . GLY A 1 83 ? 4.242 -2.292 11.487 1.00 97.25 83 GLY A C 1
ATOM 495 O O . GLY A 1 83 ? 3.321 -2.551 10.720 1.00 97.25 83 GLY A O 1
ATOM 496 N N . LYS A 1 84 ? 5.060 -1.247 11.306 1.00 98.44 84 LYS A N 1
ATOM 497 C CA . LYS A 1 84 ? 4.994 -0.333 10.1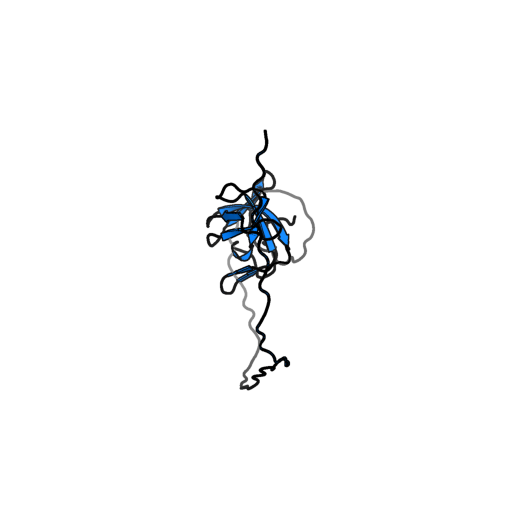63 1.00 98.44 84 LYS A CA 1
ATOM 498 C C . LYS A 1 84 ? 6.197 -0.500 9.236 1.00 98.44 84 LYS A C 1
ATOM 500 O O . LYS A 1 84 ? 7.313 -0.783 9.682 1.00 98.44 84 LYS A O 1
ATOM 505 N N . TYR A 1 85 ? 5.961 -0.254 7.954 1.00 98.62 85 TYR A N 1
ATOM 506 C CA . TYR A 1 85 ? 6.921 -0.389 6.864 1.00 98.62 85 TYR A CA 1
ATOM 507 C C . TYR A 1 85 ? 6.834 0.834 5.956 1.00 98.62 85 TYR A C 1
ATOM 509 O O . TYR A 1 85 ? 5.759 1.151 5.459 1.00 98.62 85 TYR A O 1
ATOM 517 N N . ASN A 1 86 ? 7.948 1.526 5.733 1.00 98.25 86 ASN A N 1
ATOM 518 C CA . ASN A 1 86 ? 8.011 2.630 4.783 1.00 98.25 86 ASN A CA 1
ATOM 519 C C . ASN A 1 86 ? 8.146 2.088 3.360 1.00 98.25 86 ASN A C 1
ATOM 521 O O . ASN A 1 86 ? 9.119 1.401 3.051 1.00 98.25 86 ASN A O 1
ATOM 525 N N . CYS A 1 87 ? 7.203 2.456 2.499 1.00 98.31 87 CYS A N 1
ATOM 526 C CA . CYS A 1 87 ? 7.210 2.175 1.069 1.00 98.31 87 CYS A CA 1
ATOM 527 C C . CYS A 1 87 ? 7.130 3.496 0.292 1.00 98.31 87 CYS A C 1
ATOM 529 O O . CYS A 1 87 ? 6.553 4.473 0.768 1.00 98.31 87 CYS A O 1
ATOM 531 N N . THR A 1 88 ? 7.679 3.541 -0.924 1.00 98.31 88 THR A N 1
ATOM 532 C CA . THR A 1 88 ? 7.583 4.741 -1.774 1.00 98.31 88 THR A CA 1
ATOM 533 C C . THR A 1 88 ? 6.465 4.595 -2.796 1.00 98.31 88 THR A C 1
ATOM 535 O O . THR A 1 88 ? 6.516 3.702 -3.637 1.00 98.31 88 THR A O 1
ATOM 538 N N . LEU A 1 89 ? 5.509 5.519 -2.792 1.00 98.25 89 LEU A N 1
ATOM 539 C CA . LEU A 1 89 ? 4.502 5.653 -3.836 1.00 98.25 89 LEU A CA 1
ATOM 540 C C . LEU A 1 89 ? 5.050 6.483 -4.992 1.00 98.25 89 LEU A C 1
ATOM 542 O O . LEU A 1 89 ? 5.592 7.573 -4.785 1.00 98.25 89 LEU A O 1
ATOM 546 N N . TRP A 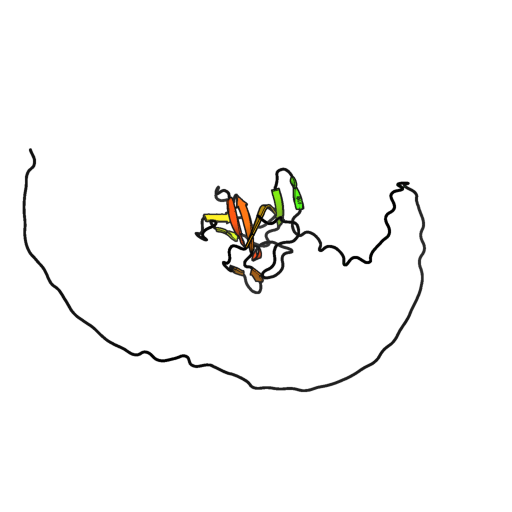1 90 ? 4.899 5.994 -6.224 1.00 97.06 90 TRP A N 1
ATOM 547 C CA . TRP A 1 90 ? 5.339 6.737 -7.411 1.00 97.06 90 TRP A CA 1
ATOM 548 C C . TRP A 1 90 ? 4.336 7.797 -7.876 1.00 97.06 90 TRP A C 1
ATOM 550 O O . TRP A 1 90 ? 4.729 8.712 -8.598 1.00 97.06 90 TRP A O 1
ATOM 560 N N . LYS A 1 91 ? 3.076 7.710 -7.440 1.00 97.12 91 LYS A N 1
ATOM 561 C CA . LYS A 1 91 ? 2.068 8.764 -7.594 1.00 97.12 91 LYS A CA 1
ATOM 562 C C . LYS A 1 91 ? 1.066 8.740 -6.444 1.00 97.12 91 LYS A C 1
ATOM 564 O O . LYS A 1 91 ? 0.964 7.747 -5.730 1.00 97.12 91 LYS A O 1
ATOM 569 N N . THR A 1 92 ? 0.299 9.818 -6.325 1.00 98.19 92 THR A N 1
ATOM 570 C CA . THR A 1 92 ? -0.859 9.896 -5.435 1.00 98.19 92 THR A CA 1
ATOM 571 C C . THR A 1 92 ? -1.892 8.842 -5.828 1.00 98.19 92 THR A C 1
ATOM 573 O O . THR A 1 92 ? -2.155 8.637 -7.018 1.00 98.19 92 THR A O 1
ATOM 576 N N . ALA A 1 93 ? -2.470 8.184 -4.830 1.00 98.12 93 ALA A N 1
ATOM 577 C CA . ALA A 1 93 ? -3.371 7.059 -5.006 1.00 98.12 93 ALA A CA 1
ATOM 578 C C . ALA A 1 93 ? -4.667 7.241 -4.215 1.00 98.12 93 ALA A C 1
ATOM 580 O O . ALA A 1 93 ? -4.666 7.751 -3.097 1.00 98.12 93 ALA A O 1
ATOM 581 N N . THR A 1 94 ? -5.774 6.776 -4.786 1.00 98.56 94 THR A N 1
ATOM 582 C CA . THR A 1 94 ? -7.040 6.642 -4.062 1.00 98.56 94 THR A CA 1
ATOM 583 C C . THR A 1 94 ? -6.931 5.494 -3.062 1.00 98.56 94 THR A C 1
ATOM 585 O O . THR A 1 94 ? -6.459 4.407 -3.407 1.00 98.56 94 THR A O 1
ATOM 588 N N . SER A 1 95 ? -7.375 5.730 -1.830 1.00 98.50 95 SER A N 1
ATOM 589 C CA . SER A 1 95 ? -7.509 4.703 -0.802 1.00 98.50 95 SER A CA 1
ATOM 590 C C . SER A 1 95 ? -8.919 4.109 -0.826 1.00 98.50 95 SER A C 1
ATOM 592 O O . SER A 1 95 ? -9.901 4.759 -1.197 1.00 98.50 95 SER A O 1
ATOM 594 N N . TYR A 1 96 ? -9.024 2.851 -0.418 1.00 98.62 96 TYR A N 1
ATOM 595 C CA . TYR A 1 96 ? -10.264 2.092 -0.427 1.00 98.62 96 TYR A CA 1
ATOM 596 C C . TYR A 1 96 ? -10.453 1.356 0.892 1.00 98.62 96 TYR A C 1
ATOM 598 O O . TYR A 1 96 ? -9.509 0.875 1.510 1.00 98.62 96 TYR A O 1
ATOM 606 N N . THR A 1 97 ? -11.698 1.187 1.302 1.00 98.19 97 THR A N 1
ATOM 607 C CA . THR A 1 97 ? -12.062 0.246 2.363 1.00 98.19 97 THR A CA 1
ATOM 608 C C . THR A 1 97 ? -11.746 -1.201 1.952 1.00 98.19 97 THR A C 1
ATOM 610 O O . THR A 1 97 ? -11.528 -1.511 0.774 1.00 98.19 97 THR A O 1
ATOM 613 N N . ALA A 1 98 ? -11.762 -2.129 2.915 1.00 95.38 98 ALA A N 1
ATOM 614 C CA . ALA A 1 98 ? -11.570 -3.555 2.633 1.00 95.38 98 ALA A CA 1
ATOM 615 C C . ALA A 1 98 ? -12.584 -4.090 1.600 1.00 95.38 98 ALA A C 1
ATOM 617 O O . ALA A 1 98 ? -12.205 -4.863 0.722 1.00 95.38 98 ALA A O 1
ATOM 618 N N . SER A 1 99 ? -13.834 -3.613 1.644 1.00 95.88 99 SER A N 1
ATOM 619 C CA . SER A 1 99 ? -14.904 -3.967 0.700 1.00 95.88 99 SER A CA 1
ATOM 620 C C . SER A 1 99 ? -14.786 -3.292 -0.673 1.00 95.88 99 SER A C 1
ATOM 622 O O . SER A 1 99 ? -15.556 -3.618 -1.572 1.00 95.88 99 SER A O 1
ATOM 624 N N . GLY A 1 100 ? -13.828 -2.379 -0.864 1.00 96.25 100 GLY A N 1
ATOM 625 C CA . GLY A 1 100 ? -13.571 -1.724 -2.149 1.00 96.25 100 GLY A CA 1
ATOM 626 C C . GLY A 1 100 ? -14.334 -0.418 -2.379 1.00 96.25 100 GLY A C 1
ATOM 627 O O . GLY A 1 100 ? -14.280 0.116 -3.482 1.00 96.25 100 GLY A O 1
ATOM 628 N N . ALA A 1 101 ? -15.014 0.134 -1.371 1.00 98.00 101 ALA A N 1
ATOM 629 C CA . ALA A 1 101 ? -15.535 1.501 -1.459 1.00 98.00 101 ALA A CA 1
ATOM 630 C C . ALA A 1 101 ? -14.386 2.517 -1.341 1.00 98.00 101 ALA A C 1
ATOM 632 O O . ALA A 1 101 ? -13.529 2.345 -0.473 1.00 98.00 101 ALA A O 1
ATOM 633 N N . GLN A 1 102 ? -14.375 3.559 -2.181 1.00 98.25 102 GLN A N 1
ATOM 634 C CA . GLN A 1 102 ? -13.407 4.662 -2.081 1.00 98.25 102 GLN A CA 1
ATOM 635 C C . GLN A 1 102 ? -13.523 5.341 -0.712 1.00 98.25 102 GLN A C 1
ATOM 637 O O . GLN A 1 102 ? -14.633 5.591 -0.243 1.00 98.25 102 GLN A O 1
ATOM 642 N N . ALA A 1 103 ? -12.384 5.617 -0.079 1.00 98.12 103 ALA A N 1
ATOM 643 C CA . ALA A 1 103 ? -12.315 6.206 1.257 1.00 98.12 103 ALA A CA 1
ATOM 644 C C . ALA A 1 103 ? -11.653 7.590 1.250 1.00 98.12 103 ALA A C 1
ATOM 646 O O . ALA A 1 103 ? -12.145 8.513 1.896 1.00 98.12 103 ALA A O 1
ATOM 647 N N . GLY A 1 104 ? -10.563 7.752 0.502 1.00 98.38 104 GLY A N 1
ATOM 648 C CA . GLY A 1 104 ? -9.770 8.974 0.527 1.00 98.38 104 GLY A CA 1
ATOM 649 C C . GLY A 1 104 ? -8.576 8.924 -0.418 1.00 98.38 104 GLY A C 1
ATOM 650 O O . GLY A 1 104 ? -8.623 8.313 -1.491 1.00 98.38 104 GLY A O 1
ATOM 651 N N . VAL A 1 105 ? -7.501 9.597 -0.022 1.00 98.50 105 VAL A N 1
ATOM 652 C CA . VAL A 1 105 ? -6.276 9.740 -0.811 1.00 98.50 105 VAL A CA 1
ATOM 653 C C . VAL A 1 105 ? -5.032 9.543 0.046 1.00 98.50 105 VAL A C 1
ATOM 655 O O . VAL A 1 105 ? -4.959 10.037 1.168 1.00 98.50 105 VAL A O 1
ATOM 658 N N . LEU A 1 106 ? -4.043 8.853 -0.521 1.00 98.62 106 LEU A N 1
ATOM 659 C CA . LEU A 1 106 ? -2.675 8.794 -0.022 1.00 98.62 106 LEU A CA 1
ATOM 660 C C . LEU A 1 106 ? -1.749 9.479 -1.030 1.00 98.62 106 LEU A C 1
ATOM 662 O O . LEU A 1 106 ? -1.722 9.125 -2.215 1.00 98.62 106 LEU A O 1
ATOM 666 N N . ASN A 1 107 ? -1.005 10.478 -0.576 1.00 98.44 107 ASN A N 1
ATOM 667 C CA . ASN A 1 107 ? -0.121 11.274 -1.411 1.00 98.44 107 ASN A CA 1
ATOM 668 C C . ASN A 1 107 ? 1.099 10.473 -1.876 1.00 98.44 107 ASN A C 1
ATOM 670 O O . ASN A 1 107 ? 1.540 9.516 -1.241 1.00 98.44 107 ASN A O 1
ATOM 674 N N . ALA A 1 108 ? 1.666 10.874 -3.015 1.00 98.44 108 ALA A N 1
ATOM 675 C CA . ALA A 1 108 ? 2.920 10.307 -3.500 1.00 98.44 108 ALA A CA 1
ATOM 676 C C . ALA A 1 108 ? 4.069 10.512 -2.496 1.00 98.44 108 ALA A C 1
ATOM 678 O O . ALA A 1 108 ? 4.070 11.470 -1.724 1.00 98.44 108 ALA A O 1
ATOM 679 N N . GLY A 1 109 ? 5.103 9.673 -2.588 1.00 98.25 109 GLY A N 1
ATOM 680 C CA . GLY A 1 109 ? 6.281 9.748 -1.722 1.00 98.25 109 GLY A CA 1
ATOM 681 C C . GLY A 1 109 ? 6.355 8.604 -0.715 1.00 98.25 109 GLY A C 1
ATOM 682 O O . GLY A 1 109 ? 5.762 7.546 -0.919 1.00 98.25 109 GLY A O 1
ATOM 683 N N . 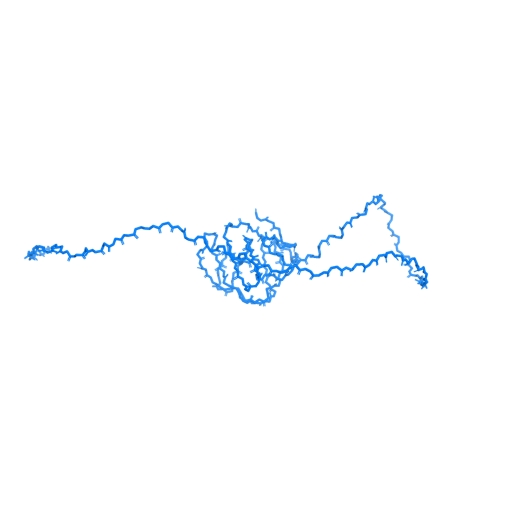THR A 1 110 ? 7.154 8.785 0.334 1.00 98.31 110 THR A N 1
ATOM 684 C CA . THR A 1 110 ? 7.348 7.761 1.365 1.00 98.31 110 THR A CA 1
ATOM 685 C C . THR A 1 110 ? 6.175 7.766 2.332 1.00 98.31 110 THR A C 1
ATOM 687 O O . THR A 1 110 ? 5.987 8.737 3.059 1.00 98.31 110 THR A O 1
ATOM 690 N N . ASN A 1 111 ? 5.441 6.659 2.374 1.00 98.44 111 ASN A N 1
ATOM 691 C CA . ASN A 1 111 ? 4.319 6.449 3.280 1.00 98.44 111 ASN A CA 1
ATOM 692 C C . ASN A 1 111 ? 4.524 5.157 4.066 1.00 98.44 111 ASN A C 1
ATOM 694 O O . ASN A 1 111 ? 5.200 4.236 3.596 1.00 98.44 111 ASN A O 1
ATOM 698 N N . TYR A 1 112 ? 3.921 5.076 5.249 1.00 98.25 112 TYR A N 1
ATOM 699 C CA . TYR A 1 112 ? 3.945 3.850 6.031 1.00 98.25 112 TYR A CA 1
ATOM 700 C C . TYR A 1 112 ? 2.778 2.936 5.657 1.00 98.25 112 TYR A C 1
ATOM 702 O O . TYR A 1 112 ? 1.675 3.381 5.354 1.00 98.25 112 TYR A O 1
ATOM 710 N N . PHE A 1 113 ? 3.023 1.640 5.741 1.00 98.69 113 PHE A N 1
ATOM 711 C CA . PHE A 1 113 ? 2.049 0.579 5.549 1.00 98.69 113 PHE A CA 1
ATOM 712 C C . PHE A 1 113 ? 2.194 -0.442 6.670 1.00 98.69 113 PHE A C 1
ATOM 714 O O . PHE A 1 113 ? 3.254 -0.557 7.286 1.00 98.69 113 PHE A O 1
ATOM 721 N N . TYR A 1 114 ? 1.124 -1.174 6.946 1.00 98.62 114 TYR A N 1
ATOM 722 C CA . TYR A 1 114 ? 1.096 -2.188 7.996 1.00 98.62 114 TYR A CA 1
ATOM 723 C C . TYR A 1 114 ? 1.425 -3.573 7.445 1.00 98.62 114 TYR A C 1
ATOM 725 O O . TYR A 1 114 ? 2.305 -4.272 7.936 1.00 98.62 114 TYR A O 1
ATOM 733 N N . CYS A 1 115 ? 0.691 -3.962 6.411 1.00 98.50 115 CYS A N 1
ATOM 734 C CA . CYS A 1 115 ? 0.773 -5.250 5.743 1.00 98.50 115 CYS A CA 1
ATOM 735 C C . CYS A 1 115 ? 0.056 -5.139 4.390 1.00 98.50 115 CYS A C 1
ATOM 737 O O . CYS A 1 115 ? -0.503 -4.088 4.073 1.00 98.50 115 CYS A O 1
ATOM 739 N N . GLN A 1 116 ? 0.053 -6.204 3.601 1.00 98.56 116 GLN A N 1
ATOM 740 C CA . GLN A 1 116 ? -0.649 -6.292 2.321 1.00 98.56 116 GLN A CA 1
ATOM 741 C C . GLN A 1 116 ? -1.565 -7.508 2.261 1.00 98.56 116 GLN A C 1
ATOM 743 O O . GLN A 1 116 ? -1.307 -8.528 2.893 1.00 98.56 116 GLN A O 1
ATOM 748 N N . SER A 1 117 ? -2.619 -7.421 1.460 1.00 98.44 117 SER A N 1
ATOM 749 C CA . SER A 1 117 ? -3.549 -8.526 1.246 1.00 98.44 117 SER A CA 1
ATOM 750 C C . SER A 1 117 ? -3.969 -8.612 -0.210 1.00 98.44 117 SER A C 1
ATOM 752 O O . SER A 1 117 ? -4.178 -7.599 -0.880 1.00 98.44 117 SER A O 1
ATOM 754 N N . ASN A 1 118 ? -4.169 -9.837 -0.687 1.00 97.69 118 ASN A N 1
ATOM 755 C CA . ASN A 1 118 ? -4.858 -10.067 -1.945 1.00 97.69 118 ASN A CA 1
ATOM 756 C C . ASN A 1 118 ? -6.369 -9.939 -1.707 1.00 97.69 118 ASN A C 1
ATOM 758 O O . ASN A 1 118 ? -6.995 -10.828 -1.133 1.00 97.69 118 ASN A O 1
ATOM 762 N N . LEU A 1 119 ? -6.951 -8.815 -2.130 1.00 96.50 119 LEU A N 1
ATOM 763 C CA . LEU A 1 119 ? -8.380 -8.534 -1.951 1.00 96.50 119 LEU A CA 1
ATOM 764 C C . LEU A 1 119 ? -9.226 -8.997 -3.147 1.00 96.50 119 LEU A C 1
ATOM 766 O O . LEU A 1 119 ? -10.402 -8.651 -3.237 1.00 96.50 119 LEU A O 1
ATOM 770 N N . GLY A 1 120 ? -8.632 -9.722 -4.101 1.00 94.94 120 GLY A N 1
ATOM 771 C CA . GLY A 1 120 ? -9.302 -10.280 -5.281 1.00 94.94 120 GLY A CA 1
ATOM 772 C C . GLY A 1 120 ? -9.768 -9.256 -6.322 1.00 94.94 120 GLY A C 1
ATOM 773 O O . GLY A 1 120 ? -10.140 -9.637 -7.430 1.00 94.94 120 GLY A O 1
ATOM 774 N N . ARG A 1 121 ? -9.733 -7.957 -6.006 1.00 96.56 121 ARG A N 1
ATOM 775 C CA . ARG A 1 121 ? -10.024 -6.867 -6.943 1.00 96.56 121 ARG A CA 1
ATOM 776 C C . ARG A 1 121 ? -8.738 -6.349 -7.584 1.00 96.56 121 ARG A C 1
ATOM 778 O O . ARG A 1 121 ? -7.722 -6.195 -6.909 1.00 96.56 121 ARG A O 1
ATOM 785 N N . ARG A 1 122 ? -8.805 -6.064 -8.884 1.00 97.69 122 ARG A N 1
ATOM 786 C CA . ARG A 1 122 ? -7.680 -5.594 -9.696 1.00 97.69 122 ARG A CA 1
ATOM 787 C C . ARG A 1 122 ? -7.716 -4.082 -9.865 1.00 97.69 122 ARG A C 1
ATOM 789 O O . ARG A 1 122 ? -8.763 -3.531 -10.189 1.00 97.69 122 ARG A O 1
ATOM 796 N N . GLU A 1 123 ? -6.554 -3.459 -9.735 1.00 97.75 123 GLU A N 1
ATOM 797 C CA . GLU A 1 123 ? -6.299 -2.073 -10.127 1.00 97.75 123 GLU A CA 1
ATOM 798 C C . GLU A 1 123 ? -5.323 -2.051 -11.312 1.00 97.75 123 GLU A C 1
ATOM 800 O O . GLU A 1 123 ? -4.456 -2.921 -11.439 1.00 97.75 123 GLU A O 1
ATOM 805 N N . THR A 1 124 ? -5.445 -1.059 -12.194 1.00 97.75 124 THR A N 1
ATOM 806 C CA . THR A 1 124 ? -4.541 -0.884 -13.338 1.00 97.75 124 THR A CA 1
ATOM 807 C C . THR A 1 124 ? -4.156 0.579 -13.506 1.00 97.75 124 THR A C 1
ATOM 809 O O . THR A 1 124 ? -5.005 1.466 -13.488 1.00 97.75 124 THR A O 1
ATOM 812 N N . SER A 1 125 ? -2.866 0.838 -13.715 1.00 95.69 125 SER A N 1
ATOM 813 C CA . SER A 1 125 ? -2.336 2.173 -13.980 1.00 95.69 125 SER A CA 1
ATOM 814 C C . SER A 1 125 ? -1.300 2.121 -15.098 1.00 95.69 125 SER A C 1
ATOM 816 O O . SER A 1 125 ? -0.127 1.820 -14.874 1.00 95.69 125 SER A O 1
ATOM 818 N N . GLY A 1 126 ? -1.735 2.447 -16.316 1.00 95.88 126 GLY A N 1
ATOM 819 C CA . GLY A 1 126 ? -0.914 2.288 -17.515 1.00 95.88 126 GLY A CA 1
ATOM 820 C C . GLY A 1 126 ? -0.638 0.808 -17.783 1.00 95.88 126 GLY A C 1
ATOM 821 O O . GLY A 1 126 ? -1.570 0.024 -17.918 1.00 95.88 126 GLY A O 1
ATOM 822 N N . GLN A 1 127 ? 0.639 0.432 -17.841 1.00 94.75 127 GLN A N 1
ATOM 823 C CA . GLN A 1 127 ? 1.083 -0.954 -18.059 1.00 94.75 127 GLN A CA 1
ATOM 824 C C . GLN A 1 127 ? 1.130 -1.813 -16.782 1.00 94.75 127 GLN A C 1
ATOM 826 O O . GLN A 1 127 ? 1.433 -3.004 -16.849 1.00 94.75 127 GLN A O 1
ATOM 831 N N . TRP A 1 128 ? 0.891 -1.205 -15.620 1.00 96.12 128 TRP A N 1
ATOM 832 C CA . TRP A 1 128 ? 1.002 -1.867 -14.325 1.00 96.12 128 TRP A CA 1
ATOM 833 C C . TRP A 1 128 ? -0.371 -2.335 -13.853 1.00 96.12 128 TRP A C 1
ATOM 835 O O . TRP A 1 128 ? -1.343 -1.582 -13.934 1.00 96.12 128 TRP A O 1
ATOM 845 N N . THR A 1 129 ? -0.446 -3.559 -13.342 1.00 97.62 129 THR A N 1
ATOM 846 C CA . THR A 1 129 ? -1.669 -4.168 -12.808 1.00 97.62 129 THR A CA 1
ATOM 847 C C . THR A 1 129 ? -1.360 -4.890 -11.511 1.00 97.62 129 THR A C 1
ATOM 849 O O . THR A 1 129 ? -0.337 -5.562 -11.411 1.00 97.62 129 THR A O 1
ATOM 852 N N . ASN A 1 130 ? -2.237 -4.786 -10.515 1.00 97.75 130 ASN A N 1
ATOM 853 C CA . ASN A 1 130 ? -2.079 -5.572 -9.298 1.00 97.75 130 ASN A CA 1
ATOM 854 C C . ASN A 1 130 ? -3.427 -5.927 -8.649 1.00 97.75 130 ASN A C 1
ATOM 856 O O . ASN A 1 130 ? -4.402 -5.181 -8.753 1.00 97.75 130 ASN A O 1
ATOM 860 N N . VAL A 1 131 ? -3.467 -7.085 -7.988 1.00 98.12 131 VAL A N 1
ATOM 861 C CA . VAL A 1 131 ? -4.564 -7.571 -7.131 1.00 98.12 131 VAL A CA 1
ATOM 862 C C . VAL A 1 131 ? -4.224 -7.492 -5.640 1.00 98.12 131 VAL A C 1
ATOM 864 O O . VAL A 1 131 ? -5.083 -7.750 -4.795 1.00 98.12 131 VAL A O 1
ATOM 867 N N . TRP A 1 132 ? -2.978 -7.144 -5.321 1.00 98.50 132 TRP A N 1
ATOM 868 C CA . TRP A 1 132 ? -2.490 -6.899 -3.974 1.00 98.50 132 TRP A CA 1
ATOM 869 C C . TRP A 1 132 ? -2.724 -5.450 -3.550 1.00 98.50 132 TRP A C 1
ATOM 871 O O . TRP A 1 132 ? -2.694 -4.512 -4.359 1.00 98.50 132 TRP A O 1
ATOM 881 N N . TRP A 1 133 ? -3.027 -5.304 -2.264 1.00 98.62 133 TRP A N 1
ATOM 882 C CA . TRP A 1 133 ? -3.414 -4.048 -1.647 1.00 98.62 133 TRP A CA 1
ATOM 883 C C . TRP A 1 133 ? -2.723 -3.880 -0.300 1.00 98.62 133 TRP A C 1
ATOM 885 O O . TRP A 1 133 ? -2.940 -4.674 0.619 1.00 98.62 133 TRP A O 1
ATOM 895 N N . ALA A 1 134 ? -1.967 -2.801 -0.158 1.00 98.62 134 ALA A N 1
ATOM 896 C CA . ALA A 1 134 ? -1.273 -2.437 1.059 1.00 98.62 134 ALA A CA 1
ATOM 897 C C . ALA A 1 134 ? -2.192 -1.657 2.011 1.00 98.62 134 ALA A C 1
ATOM 899 O O . ALA A 1 134 ? -2.778 -0.630 1.656 1.00 98.62 134 ALA A O 1
ATOM 900 N N . LYS A 1 135 ? -2.303 -2.149 3.246 1.00 98.75 135 LYS A N 1
ATOM 901 C CA . LYS A 1 135 ? -3.072 -1.546 4.333 1.00 98.75 135 LYS A CA 1
ATOM 902 C C . LYS A 1 135 ? -2.303 -0.387 4.963 1.00 98.75 135 LYS A C 1
ATOM 904 O O . LYS A 1 135 ? -1.142 -0.544 5.341 1.00 98.75 135 LYS A O 1
ATOM 909 N N . THR A 1 136 ? -2.962 0.747 5.145 1.00 98.69 136 THR A N 1
ATOM 910 C CA . THR A 1 136 ? -2.389 1.995 5.667 1.00 98.69 136 THR A CA 1
ATOM 911 C C . THR A 1 136 ? -3.470 2.872 6.307 1.00 98.69 136 THR A C 1
ATOM 913 O O . THR A 1 136 ? -4.649 2.511 6.315 1.00 98.69 136 THR A O 1
ATOM 916 N N . ASP A 1 137 ? -3.059 4.014 6.846 1.00 98.44 137 ASP A N 1
ATOM 917 C CA . ASP A 1 137 ? -3.945 5.123 7.180 1.00 98.44 137 ASP A CA 1
ATOM 918 C C . ASP A 1 137 ? -3.645 6.252 6.189 1.00 98.44 137 ASP A C 1
ATOM 920 O O . ASP A 1 137 ? -2.481 6.540 5.907 1.00 98.44 137 ASP A O 1
ATOM 924 N N . ASP A 1 138 ? -4.684 6.839 5.607 1.00 98.19 138 ASP A N 1
ATOM 925 C CA . ASP A 1 138 ? -4.527 7.786 4.506 1.00 98.19 138 ASP A CA 1
ATOM 926 C C . ASP A 1 138 ? -4.418 9.246 4.970 1.00 98.19 138 ASP A C 1
ATOM 928 O O . ASP A 1 138 ? -4.675 9.591 6.126 1.00 98.19 138 ASP A O 1
ATOM 932 N N . ASP A 1 139 ? -4.071 10.136 4.038 1.00 98.50 139 ASP A N 1
ATOM 933 C CA . ASP A 1 139 ? -3.922 11.570 4.314 1.00 98.50 139 ASP A CA 1
ATOM 934 C C . ASP A 1 139 ? -5.271 12.295 4.447 1.00 98.50 139 ASP A C 1
ATOM 936 O O . ASP A 1 139 ? -5.319 13.496 4.711 1.00 98.50 139 ASP A O 1
ATOM 940 N N . SER A 1 140 ? -6.381 11.578 4.252 1.00 98.25 140 SER A N 1
ATOM 941 C CA . SER A 1 140 ? -7.744 12.079 4.463 1.00 98.25 140 SER A CA 1
ATOM 942 C C . SER A 1 140 ? -8.247 11.817 5.886 1.00 98.25 140 SER A C 1
ATOM 944 O O . SER A 1 140 ? -9.349 12.243 6.230 1.00 98.25 140 SER A O 1
ATOM 946 N N . GLY A 1 141 ? -7.447 11.148 6.724 1.00 98.00 141 GLY A N 1
ATOM 947 C CA . GLY A 1 141 ? -7.779 10.831 8.111 1.00 98.00 141 GLY A CA 1
ATOM 948 C C . GLY A 1 141 ? -8.498 9.493 8.296 1.00 98.00 141 GLY A C 1
ATOM 949 O O . GLY A 1 141 ? -8.963 9.213 9.403 1.00 98.00 141 GLY A O 1
ATOM 950 N N . ASN A 1 142 ? -8.593 8.657 7.257 1.00 98.50 142 ASN A N 1
ATOM 951 C CA . ASN A 1 142 ? -9.134 7.308 7.391 1.00 98.50 142 ASN A CA 1
ATOM 952 C C . ASN A 1 142 ? -8.053 6.338 7.869 1.00 98.50 142 ASN A C 1
ATOM 954 O O . ASN A 1 142 ? -6.897 6.428 7.459 1.00 98.50 142 ASN A O 1
ATOM 958 N N . THR A 1 143 ? -8.444 5.352 8.676 1.00 98.19 143 THR A N 1
ATOM 959 C CA . THR A 1 143 ? -7.536 4.309 9.169 1.00 98.19 143 THR A CA 1
ATOM 960 C C . THR A 1 143 ? -7.895 2.933 8.630 1.00 98.19 143 THR A C 1
ATOM 962 O O . THR A 1 143 ? -9.054 2.644 8.324 1.00 98.19 143 THR A O 1
ATOM 965 N N . GLY A 1 144 ? -6.890 2.063 8.507 1.00 97.81 144 GLY A N 1
ATOM 966 C CA . GLY A 1 144 ? -7.079 0.685 8.046 1.00 97.81 144 GLY A CA 1
ATOM 967 C C . GLY A 1 144 ? -7.652 0.567 6.629 1.00 97.81 144 GLY A C 1
ATOM 968 O O . GLY A 1 144 ? -8.334 -0.414 6.318 1.00 97.81 144 GLY A O 1
ATOM 969 N N . VAL A 1 145 ? -7.378 1.564 5.793 1.00 98.69 145 VAL A N 1
ATOM 970 C CA . VAL A 1 145 ? -7.723 1.592 4.373 1.00 98.69 145 VAL A CA 1
ATOM 971 C C . VAL A 1 145 ? -6.617 0.947 3.548 1.00 98.69 145 VAL A C 1
ATOM 973 O O . VAL A 1 145 ? -5.559 0.586 4.054 1.00 98.69 145 VAL A O 1
ATOM 976 N N . TYR A 1 146 ? -6.880 0.765 2.264 1.00 98.69 146 TYR A N 1
ATOM 977 C CA . TYR A 1 146 ? -6.045 0.014 1.348 1.00 98.69 146 TYR A CA 1
ATOM 978 C C . TYR A 1 146 ? -5.724 0.844 0.117 1.00 98.69 146 TYR A C 1
ATOM 980 O O . TYR A 1 146 ? -6.619 1.415 -0.507 1.00 98.69 146 TYR A O 1
ATOM 988 N N . VAL A 1 147 ? -4.457 0.852 -0.270 1.00 98.56 147 VAL A N 1
ATOM 989 C CA . VAL A 1 147 ? -3.984 1.416 -1.534 1.00 98.56 147 VAL A CA 1
ATOM 990 C C . VAL A 1 147 ? -3.465 0.271 -2.388 1.00 98.56 147 VAL A C 1
ATOM 992 O O . VAL A 1 147 ? -2.839 -0.648 -1.870 1.00 98.56 147 VAL A O 1
ATOM 995 N N . SER A 1 148 ? -3.753 0.287 -3.689 1.00 98.44 148 SER A N 1
ATOM 996 C CA . SER A 1 148 ? -3.255 -0.768 -4.569 1.00 98.44 148 SER A CA 1
ATOM 997 C C . SER A 1 148 ? -1.733 -0.721 -4.684 1.00 98.44 148 SER A C 1
ATOM 999 O O . SER A 1 148 ? -1.141 0.342 -4.900 1.00 98.44 148 SER A O 1
ATOM 1001 N N . ASP A 1 149 ? -1.118 -1.898 -4.645 1.00 98.06 149 ASP A N 1
ATOM 1002 C CA . ASP A 1 149 ? 0.328 -2.083 -4.763 1.00 98.06 149 ASP A CA 1
ATOM 1003 C C . ASP A 1 149 ? 0.873 -1.651 -6.125 1.00 98.06 149 ASP A C 1
ATOM 1005 O O . ASP A 1 149 ? 2.063 -1.382 -6.264 1.00 98.06 149 ASP A O 1
ATOM 1009 N N . VAL A 1 150 ? -0.002 -1.472 -7.121 1.00 98.06 150 VAL A N 1
ATOM 1010 C CA . VAL A 1 150 ? 0.350 -0.869 -8.413 1.00 98.06 150 VAL A CA 1
ATOM 1011 C C . VAL A 1 150 ? 0.979 0.522 -8.254 1.00 98.06 150 VAL A C 1
ATOM 1013 O O . VAL A 1 150 ? 1.696 0.985 -9.141 1.00 98.06 150 VAL A O 1
ATOM 1016 N N . TYR A 1 151 ? 0.708 1.207 -7.138 1.00 98.19 151 TYR A N 1
ATOM 1017 C CA . TYR A 1 151 ? 1.231 2.535 -6.826 1.00 98.19 151 TYR A CA 1
ATOM 1018 C C . TYR A 1 151 ? 2.529 2.512 -6.019 1.00 98.19 151 TYR A C 1
ATOM 1020 O O . TYR A 1 151 ? 3.178 3.553 -5.892 1.00 98.19 151 TYR A O 1
ATOM 1028 N N . VAL A 1 152 ? 2.947 1.344 -5.531 1.00 97.75 152 VAL A N 1
ATOM 1029 C CA . VAL A 1 152 ? 4.156 1.159 -4.728 1.00 97.75 152 VAL A CA 1
ATOM 1030 C C . VAL A 1 152 ? 5.343 0.840 -5.637 1.00 97.75 152 VAL A C 1
ATOM 1032 O O . VAL A 1 152 ? 5.287 -0.030 -6.504 1.00 97.75 152 VAL A O 1
ATOM 1035 N N . LYS A 1 153 ? 6.450 1.566 -5.468 1.00 96.56 153 LYS A N 1
ATOM 1036 C CA . LYS A 1 153 ? 7.696 1.298 -6.197 1.00 96.56 153 LYS A CA 1
ATOM 1037 C C . LYS A 1 153 ? 8.307 -0.021 -5.742 1.00 96.56 153 LYS A C 1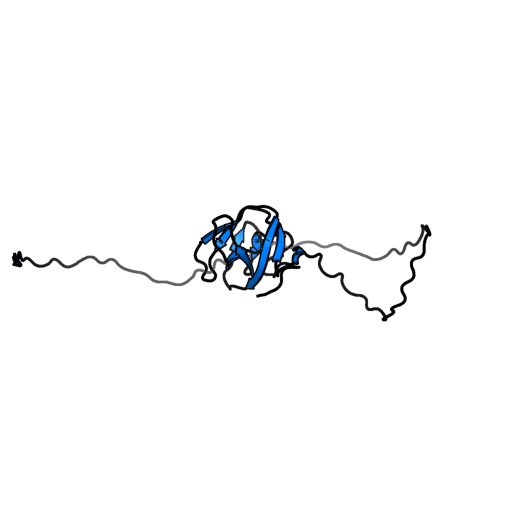
ATOM 1039 O O . LYS A 1 153 ? 8.313 -0.307 -4.554 1.00 96.56 153 LYS A O 1
ATOM 1044 N N . GLY A 1 154 ? 8.900 -0.757 -6.682 1.00 93.56 154 GLY A N 1
ATOM 1045 C CA . GLY A 1 154 ? 9.625 -2.001 -6.403 1.00 93.56 154 GLY A CA 1
ATOM 1046 C C . GLY A 1 154 ? 8.746 -3.252 -6.306 1.00 93.56 154 GLY A C 1
ATOM 1047 O O . GLY A 1 154 ? 9.273 -4.322 -6.024 1.00 93.56 154 GLY A O 1
ATOM 1048 N N . GLY A 1 155 ? 7.436 -3.131 -6.546 1.00 90.75 155 GLY A N 1
ATOM 1049 C CA . GLY A 1 155 ? 6.541 -4.269 -6.756 1.00 90.75 155 GLY A CA 1
ATOM 1050 C C . GLY A 1 155 ? 6.484 -4.715 -8.221 1.00 90.75 155 GLY A C 1
ATOM 1051 O O . GLY A 1 155 ? 6.808 -3.952 -9.134 1.00 90.75 155 GLY A O 1
ATOM 1052 N N . ASN A 1 156 ? 6.024 -5.947 -8.424 1.00 94.12 156 ASN A N 1
ATOM 1053 C CA . ASN A 1 156 ? 5.746 -6.538 -9.730 1.00 94.12 156 ASN A CA 1
ATOM 1054 C C . ASN A 1 156 ? 4.232 -6.599 -9.993 1.00 94.12 156 ASN A C 1
ATOM 1056 O O . ASN A 1 156 ? 3.417 -6.366 -9.098 1.00 94.12 156 ASN A O 1
ATOM 1060 N N . ASN A 1 157 ? 3.844 -6.921 -11.230 1.00 96.00 157 ASN A N 1
ATOM 1061 C CA . ASN A 1 157 ? 2.435 -7.107 -11.570 1.00 96.00 157 ASN A CA 1
ATOM 1062 C C . ASN A 1 157 ? 1.858 -8.348 -10.880 1.00 96.00 157 ASN A C 1
ATOM 1064 O O . ASN A 1 157 ? 2.457 -9.416 -10.943 1.00 96.00 157 ASN A O 1
ATOM 1068 N N . ASP A 1 158 ? 0.669 -8.202 -10.290 1.00 96.56 158 ASP A N 1
ATOM 1069 C CA . ASP A 1 158 ? -0.093 -9.278 -9.632 1.00 96.56 158 ASP A CA 1
ATOM 1070 C C . ASP A 1 158 ? 0.674 -10.050 -8.524 1.00 96.56 158 ASP A C 1
ATOM 1072 O O . ASP A 1 158 ? 0.272 -11.141 -8.113 1.00 96.56 158 ASP A O 1
ATOM 1076 N N . GLU A 1 159 ? 1.741 -9.458 -7.987 1.00 96.50 159 GLU A N 1
ATOM 1077 C CA . GLU A 1 159 ? 2.600 -10.025 -6.944 1.00 96.50 159 GLU A CA 1
ATOM 1078 C C . GLU A 1 159 ? 2.622 -9.120 -5.701 1.00 96.50 159 GLU A C 1
ATOM 1080 O O . GLU A 1 159 ? 2.443 -7.901 -5.829 1.00 96.50 159 GLU A O 1
ATOM 1085 N N . PRO A 1 160 ? 2.851 -9.694 -4.502 1.00 97.25 160 PRO A N 1
ATOM 1086 C CA . PRO A 1 160 ? 3.018 -8.907 -3.291 1.00 97.25 160 PRO A CA 1
ATOM 1087 C C . PRO A 1 160 ? 4.304 -8.073 -3.349 1.00 97.25 160 PRO A C 1
ATOM 1089 O O . PRO A 1 160 ? 5.327 -8.513 -3.878 1.00 97.25 160 PRO A O 1
ATOM 1092 N N . VAL A 1 161 ? 4.290 -6.887 -2.744 1.00 97.06 161 VAL A N 1
ATOM 1093 C CA . VAL A 1 161 ? 5.467 -6.009 -2.679 1.00 97.06 161 VAL A CA 1
ATOM 1094 C C . VAL A 1 161 ? 6.551 -6.613 -1.770 1.00 97.06 161 VAL A C 1
ATOM 1096 O O . VAL A 1 161 ? 6.279 -6.887 -0.595 1.00 97.06 161 VAL A O 1
ATOM 1099 N N . PRO A 1 162 ? 7.802 -6.782 -2.243 1.00 96.12 162 PRO A N 1
ATOM 1100 C CA . PRO A 1 162 ? 8.898 -7.264 -1.406 1.00 96.12 162 PRO A CA 1
ATOM 1101 C C . PRO A 1 162 ? 9.153 -6.359 -0.191 1.00 96.12 162 PRO A C 1
ATOM 1103 O O . PRO A 1 162 ? 9.315 -5.147 -0.319 1.00 96.12 162 PRO A O 1
ATOM 1106 N N . GLY A 1 163 ? 9.251 -6.949 1.001 1.00 95.75 163 GLY A N 1
ATOM 1107 C CA . GLY A 1 163 ? 9.537 -6.218 2.244 1.00 95.75 163 GLY A CA 1
ATOM 1108 C C . GLY A 1 163 ? 8.308 -5.689 2.992 1.00 95.75 163 GLY A C 1
ATOM 1109 O O . GLY A 1 163 ? 8.468 -5.136 4.077 1.00 95.75 163 GLY A O 1
ATOM 1110 N N . LEU A 1 164 ? 7.094 -5.892 2.471 1.00 97.69 164 LEU A N 1
ATOM 1111 C CA . LEU A 1 164 ? 5.841 -5.657 3.194 1.00 97.69 164 LEU A CA 1
ATOM 1112 C C . LEU A 1 164 ? 5.220 -7.019 3.580 1.00 97.69 164 LEU A C 1
ATOM 1114 O O . LEU A 1 164 ? 5.079 -7.879 2.714 1.00 97.69 164 LEU A O 1
ATOM 1118 N N . PRO A 1 165 ? 4.875 -7.292 4.850 1.00 97.88 165 PRO A N 1
ATOM 1119 C CA . PRO A 1 165 ? 4.327 -8.589 5.241 1.00 97.88 165 PRO A CA 1
ATOM 1120 C C . PRO A 1 165 ? 2.878 -8.749 4.776 1.00 97.88 165 PRO A C 1
ATOM 1122 O O . PRO A 1 165 ? 2.160 -7.767 4.603 1.00 97.88 165 PRO A O 1
ATOM 1125 N N . VAL A 1 166 ? 2.430 -9.991 4.623 1.00 97.94 166 VAL A N 1
ATOM 1126 C CA . VAL A 1 166 ? 1.028 -10.306 4.322 1.00 97.94 166 VAL A CA 1
ATOM 1127 C C . VAL A 1 166 ? 0.185 -10.201 5.601 1.00 97.94 166 VAL A C 1
ATOM 1129 O O . VAL A 1 166 ? 0.640 -10.642 6.658 1.00 97.94 166 VAL A O 1
ATOM 1132 N N . CYS A 1 167 ? -1.002 -9.591 5.506 1.00 95.81 167 CYS A N 1
ATOM 1133 C CA . CYS A 1 167 ? -2.061 -9.741 6.506 1.00 95.81 167 CYS A CA 1
ATOM 1134 C C . CYS A 1 167 ? -2.734 -11.114 6.292 1.00 95.81 167 CYS A C 1
ATOM 1136 O O . CYS A 1 167 ? -2.970 -11.805 7.297 1.00 95.81 167 CYS A O 1
#

Secondary structure (DSSP, 8-state):
----------------------------------------------------------------------PPPPPSEEEEETTEEEEEESS-EEEE-TTS-EEEEE-SEEEEE-EEEEEEEEEEETTEEEEEEEEE--TTS--SEEEEGGGBTT--TTSPPTTS-B-

Foldseek 3Di:
DDDDDDDDDDDDDDDDDDDDDDDDDDDPDDDDDDDDDDDDDDDDDDDDDDDDDDDDDDDDDDDDDDDPDDDDQDAQWDDPDPQKIWFFFPAKFFWAALVGHTDGIAGGTIFIFRAKEQSVDWDDDPPAIESIWTFAQGPVRRHRITTTCSRTPQDHHHDDGGPGHHD

Radius of gyration: 30.62 Å; chains: 1; bounding box: 104×42×60 Å